Protein AF-A0A533SIR2-F1 (afdb_monomer_lite)

Sequence (140 aa):
MAKAEKIYINGINAATGDYFTKPMTVKQVVRQALRERDRRIPIFLRAVWGAEHLGPEPDWSNPAEAGWAVVFHQQEDEHVKQALQPLIDHRKEHIDSARVKVMDYQEGESKSDWLARFGISGGSRDPLRVPYYLLLVGSP

pLDDT: mean 81.71, std 16.48, range [41.66, 97.88]

Radius of gyration: 22.09 Å; chains: 1; bounding box: 45×36×66 Å

Secondary structure (DSSP, 8-state):
---PPEE----B-TTTSSBSS--EEHHHHHHHHHHHTTS---HHHHHHHTT--SSPPP-TT-HHHH-EEEEEETT--HHHHHHHHHHHHHHHHHS-GGGEEEEEE-TT--HHHHHHHTT--TT---TTTS-SEEEEES--

Structure (mmCIF, N/CA/C/O backbone):
data_AF-A0A533SIR2-F1
#
_entry.id   AF-A0A533SIR2-F1
#
loop_
_atom_site.group_PDB
_atom_site.id
_atom_site.type_symbol
_atom_site.label_atom_id
_atom_site.label_alt_id
_atom_site.label_comp_id
_atom_site.label_asym_id
_atom_site.label_entity_id
_atom_site.label_seq_id
_atom_site.pdbx_PDB_ins_code
_atom_site.Cartn_x
_atom_site.Cartn_y
_atom_site.Cartn_z
_atom_site.occupancy
_atom_site.B_iso_or_equiv
_atom_site.auth_seq_id
_atom_site.auth_comp_id
_atom_site.auth_asym_id
_atom_site.auth_atom_id
_atom_site.pdbx_PDB_model_num
ATOM 1 N N . MET A 1 1 ? 28.548 -18.069 -49.035 1.00 41.66 1 MET A N 1
ATOM 2 C CA . MET A 1 1 ? 27.158 -17.744 -48.642 1.00 41.66 1 MET A CA 1
ATOM 3 C C . MET A 1 1 ? 27.200 -17.147 -47.239 1.00 41.66 1 MET A C 1
ATOM 5 O O . MET A 1 1 ? 27.498 -17.881 -46.305 1.00 41.66 1 MET A O 1
ATOM 9 N N . ALA A 1 2 ? 27.021 -15.832 -47.083 1.00 51.34 2 ALA A N 1
ATOM 10 C CA . ALA A 1 2 ? 27.052 -15.193 -45.764 1.00 51.34 2 ALA A CA 1
ATOM 11 C C . ALA A 1 2 ? 25.856 -15.675 -44.924 1.00 51.34 2 ALA A C 1
ATOM 13 O O . ALA A 1 2 ? 24.712 -15.625 -45.378 1.00 51.34 2 ALA A O 1
ATOM 14 N N . LYS A 1 3 ? 26.124 -16.201 -43.726 1.00 56.66 3 LYS A N 1
ATOM 15 C CA . LYS A 1 3 ? 25.100 -16.680 -42.792 1.00 56.66 3 LYS A CA 1
ATOM 16 C C . LYS A 1 3 ? 24.259 -15.469 -42.382 1.00 56.66 3 LYS A C 1
ATOM 18 O O . LYS A 1 3 ? 24.800 -14.532 -41.809 1.00 56.66 3 LYS A O 1
ATOM 23 N N . ALA A 1 4 ? 22.972 -15.457 -42.728 1.00 63.41 4 ALA A N 1
ATOM 24 C CA . ALA A 1 4 ? 22.092 -14.350 -42.362 1.00 63.41 4 ALA A CA 1
ATOM 25 C C . ALA A 1 4 ? 22.093 -14.190 -40.835 1.00 63.41 4 ALA A C 1
ATOM 27 O O . ALA A 1 4 ? 21.774 -15.142 -40.118 1.00 63.41 4 ALA A O 1
ATOM 28 N N . GLU A 1 5 ? 22.486 -13.010 -40.359 1.00 81.31 5 GLU A N 1
ATOM 29 C CA . GLU A 1 5 ? 22.549 -12.685 -38.939 1.00 81.31 5 GLU A CA 1
ATOM 30 C C . GLU A 1 5 ? 21.144 -12.793 -38.333 1.00 81.31 5 GLU A C 1
ATOM 32 O O . GLU A 1 5 ? 20.181 -12.175 -38.809 1.00 81.31 5 GLU A O 1
ATOM 37 N N . LYS A 1 6 ? 21.010 -13.680 -37.344 1.00 87.19 6 LYS A N 1
ATOM 38 C CA . LYS A 1 6 ? 19.745 -13.949 -36.661 1.00 87.19 6 LYS A CA 1
ATOM 39 C C . LYS A 1 6 ? 19.729 -13.194 -35.341 1.00 87.19 6 LYS A C 1
ATOM 41 O O . LYS A 1 6 ? 20.645 -13.336 -34.539 1.00 87.19 6 LYS A O 1
ATOM 46 N N . ILE A 1 7 ? 18.660 -12.446 -35.125 1.00 85.19 7 ILE A N 1
ATOM 47 C CA . ILE A 1 7 ? 18.303 -11.801 -33.872 1.00 85.19 7 ILE A CA 1
ATOM 48 C C . ILE A 1 7 ? 17.601 -12.831 -32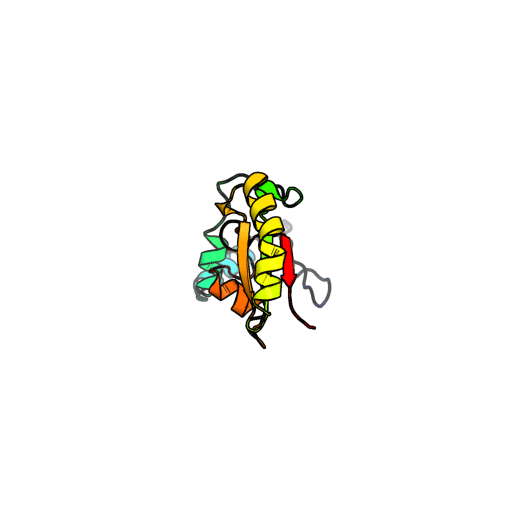.987 1.00 85.19 7 ILE A C 1
ATOM 50 O O . ILE A 1 7 ? 16.663 -13.513 -33.417 1.00 85.19 7 ILE A O 1
ATOM 54 N N . TYR A 1 8 ? 18.056 -12.905 -31.741 1.00 85.25 8 TYR A N 1
ATOM 55 C CA . TYR A 1 8 ? 17.441 -13.674 -30.670 1.00 85.25 8 TYR A CA 1
ATOM 56 C C . TYR A 1 8 ? 16.760 -12.684 -29.731 1.00 85.25 8 TYR A C 1
ATOM 58 O O . TYR A 1 8 ? 17.402 -11.766 -29.228 1.00 85.25 8 TYR A O 1
ATOM 66 N N . ILE A 1 9 ? 15.449 -12.829 -29.554 1.00 82.81 9 ILE A N 1
ATOM 67 C CA . ILE A 1 9 ? 14.664 -11.948 -28.688 1.00 82.81 9 ILE A CA 1
ATOM 68 C C . ILE A 1 9 ? 14.571 -12.605 -27.313 1.00 82.81 9 ILE A C 1
ATOM 70 O O . ILE A 1 9 ? 14.187 -13.770 -27.210 1.00 82.81 9 ILE A O 1
ATOM 74 N N . ASN A 1 10 ? 14.891 -11.847 -26.264 1.00 75.75 10 ASN A N 1
ATOM 75 C CA . ASN A 1 10 ? 14.910 -12.314 -24.875 1.00 75.75 10 ASN A CA 1
ATOM 76 C C . ASN A 1 10 ? 13.496 -12.426 -24.274 1.00 75.75 10 ASN A C 1
ATOM 78 O O . ASN A 1 10 ? 13.174 -11.764 -23.294 1.00 75.75 10 ASN A O 1
ATOM 82 N N . GLY A 1 11 ? 12.642 -13.257 -24.874 1.00 80.00 11 GLY A N 1
ATOM 83 C CA . GLY A 1 11 ? 11.331 -13.616 -24.332 1.00 80.00 11 GLY A CA 1
ATOM 84 C C . GLY A 1 11 ? 11.251 -15.112 -24.053 1.00 80.00 11 GLY A C 1
ATOM 85 O O . GLY A 1 11 ? 11.682 -15.902 -24.891 1.00 80.00 11 GLY A O 1
ATOM 86 N N . ILE A 1 12 ? 10.669 -15.496 -22.915 1.00 80.00 12 ILE A N 1
ATOM 87 C CA . ILE A 1 12 ? 10.424 -16.893 -22.527 1.00 80.00 12 ILE A CA 1
ATOM 88 C C . ILE A 1 12 ? 8.913 -17.140 -22.493 1.00 80.00 12 ILE A C 1
ATOM 90 O O . ILE A 1 12 ? 8.148 -16.325 -21.978 1.00 80.00 12 ILE A O 1
ATOM 94 N N . ASN A 1 13 ? 8.469 -18.260 -23.056 1.00 76.62 13 ASN A N 1
ATOM 95 C CA . ASN A 1 13 ? 7.103 -18.737 -22.921 1.00 76.62 13 ASN A CA 1
ATOM 96 C C . ASN A 1 13 ? 6.903 -19.300 -21.510 1.00 76.62 13 ASN A C 1
ATOM 98 O O . ASN A 1 13 ? 7.438 -20.352 -21.181 1.00 76.62 13 ASN A O 1
ATOM 102 N N . ALA A 1 14 ? 6.104 -18.617 -20.690 1.00 64.75 14 ALA A N 1
ATOM 103 C CA . ALA A 1 14 ? 5.886 -18.999 -19.295 1.00 64.75 14 ALA A CA 1
ATOM 104 C C . ALA A 1 14 ? 5.217 -20.377 -19.111 1.00 64.75 14 ALA A C 1
ATOM 106 O O . ALA A 1 14 ? 5.353 -20.971 -18.048 1.00 64.75 14 ALA A O 1
ATOM 107 N N . ALA A 1 15 ? 4.514 -20.895 -20.125 1.00 74.06 15 ALA A N 1
ATOM 108 C CA . ALA A 1 15 ? 3.869 -22.205 -20.058 1.00 74.06 15 ALA A CA 1
ATOM 109 C C . ALA A 1 15 ? 4.801 -23.359 -20.462 1.00 74.06 15 ALA A C 1
ATOM 111 O O . ALA A 1 15 ? 4.574 -24.489 -20.040 1.00 74.06 15 ALA A O 1
ATOM 112 N N . THR A 1 16 ? 5.822 -23.099 -21.288 1.00 84.31 16 THR A N 1
ATOM 113 C CA . THR A 1 16 ? 6.691 -24.161 -21.835 1.00 84.31 16 THR A CA 1
ATOM 114 C C . THR A 1 16 ? 8.163 -24.030 -21.450 1.00 84.31 16 THR A C 1
ATOM 116 O O . THR A 1 16 ? 8.901 -24.998 -21.573 1.00 84.31 16 THR A O 1
ATOM 119 N N . GLY A 1 17 ? 8.608 -22.861 -20.984 1.00 83.12 17 GLY A N 1
ATOM 120 C CA . GLY A 1 17 ? 10.009 -22.574 -20.657 1.00 83.12 17 GLY A CA 1
ATOM 121 C C . GLY A 1 17 ? 10.907 -22.286 -21.867 1.00 83.12 17 GLY A C 1
ATOM 122 O O . GLY A 1 17 ? 12.061 -21.903 -21.691 1.00 83.12 17 GLY A O 1
ATOM 123 N N . ASP A 1 18 ? 10.390 -22.416 -23.089 1.00 83.81 18 ASP A N 1
ATOM 124 C CA . ASP A 1 18 ? 11.144 -22.160 -24.319 1.00 83.81 18 ASP A CA 1
ATOM 125 C C . ASP A 1 18 ? 11.216 -20.670 -24.666 1.00 83.81 18 ASP A C 1
ATOM 127 O O . ASP A 1 18 ? 10.449 -19.849 -24.161 1.00 83.81 18 ASP A O 1
ATOM 131 N N . TYR A 1 19 ? 12.076 -20.315 -25.625 1.00 82.56 19 TYR A N 1
ATOM 132 C CA . TYR A 1 19 ? 12.030 -18.989 -26.235 1.00 82.56 19 TYR A CA 1
ATOM 133 C C . TYR A 1 19 ? 10.654 -18.708 -26.848 1.00 82.56 19 TYR A C 1
ATOM 135 O O . TYR A 1 19 ? 10.141 -19.460 -27.679 1.00 82.56 19 TYR A O 1
ATOM 143 N N . PHE A 1 20 ? 10.092 -17.561 -26.477 1.00 80.38 20 PHE A N 1
ATOM 144 C CA . PHE A 1 20 ? 8.777 -17.101 -26.909 1.00 80.38 20 PHE A CA 1
ATOM 145 C C . PHE A 1 20 ? 8.692 -16.903 -28.428 1.00 80.38 20 PHE A C 1
ATOM 147 O O . PHE A 1 20 ? 7.632 -17.059 -29.030 1.00 80.38 20 PHE A O 1
ATOM 154 N N . THR A 1 21 ? 9.820 -16.585 -29.068 1.00 83.00 21 THR A N 1
ATOM 155 C CA . THR A 1 21 ? 9.922 -16.487 -30.526 1.00 83.00 21 THR A CA 1
ATOM 156 C C . THR A 1 21 ? 11.118 -17.272 -31.036 1.00 83.00 21 THR A C 1
ATOM 158 O O . THR A 1 21 ? 12.157 -17.374 -30.385 1.00 83.00 21 THR A O 1
ATOM 161 N N . LYS A 1 22 ? 10.984 -17.823 -32.244 1.00 86.31 22 LYS A N 1
ATOM 162 C CA . LYS A 1 22 ? 12.116 -18.438 -32.940 1.00 86.31 22 LYS A CA 1
ATOM 163 C C . LYS A 1 22 ? 13.090 -17.344 -33.403 1.00 86.31 22 LYS A C 1
ATOM 165 O O . LYS A 1 22 ? 12.635 -16.249 -33.724 1.00 86.31 22 LYS A O 1
ATOM 170 N N . PRO A 1 23 ? 14.396 -17.633 -33.527 1.00 88.69 23 PRO A N 1
ATOM 171 C CA . PRO A 1 23 ? 15.373 -16.664 -34.019 1.00 88.69 23 PRO A CA 1
ATOM 172 C C . PRO A 1 23 ? 15.006 -16.148 -35.415 1.00 88.69 23 PRO A C 1
ATOM 174 O O . PRO A 1 23 ? 14.761 -16.937 -36.335 1.00 88.69 23 PRO A O 1
ATOM 177 N N . MET A 1 24 ? 14.997 -14.828 -35.579 1.00 88.88 24 MET A N 1
ATOM 178 C CA . MET A 1 24 ? 14.529 -14.144 -36.787 1.00 88.88 24 MET A CA 1
ATOM 179 C C . MET A 1 24 ? 15.654 -13.360 -37.448 1.00 88.88 24 MET A C 1
ATOM 181 O O . MET A 1 24 ? 16.552 -12.860 -36.791 1.00 88.88 24 MET A O 1
ATOM 185 N N . THR A 1 25 ? 15.602 -13.195 -38.762 1.00 90.50 25 THR A N 1
ATOM 186 C CA . THR A 1 25 ? 16.465 -12.225 -39.451 1.00 90.50 25 THR A CA 1
ATOM 187 C C . THR A 1 25 ? 15.982 -10.799 -39.187 1.00 90.50 25 THR A C 1
ATOM 189 O O . THR A 1 25 ? 14.793 -10.575 -38.948 1.00 90.50 25 THR A O 1
ATOM 192 N N . VAL A 1 26 ? 16.871 -9.815 -39.340 1.00 86.88 26 VAL A N 1
ATOM 193 C CA . VAL A 1 26 ? 16.529 -8.379 -39.254 1.00 86.88 26 VAL A CA 1
ATOM 194 C C . VAL A 1 26 ? 15.289 -8.033 -40.094 1.00 86.88 26 VAL A C 1
ATOM 196 O O . VAL A 1 26 ? 14.370 -7.370 -39.620 1.00 86.88 26 VAL A O 1
ATOM 199 N N . LYS A 1 27 ? 15.198 -8.555 -41.327 1.00 86.75 27 LYS A N 1
ATOM 200 C CA . LYS A 1 27 ? 14.048 -8.320 -42.220 1.00 86.75 27 LYS A CA 1
ATOM 201 C C . LYS A 1 27 ? 12.732 -8.873 -41.663 1.00 86.75 27 LYS A C 1
ATOM 203 O O . LYS A 1 27 ? 11.680 -8.280 -41.893 1.00 86.75 27 LYS A O 1
ATOM 208 N N . GLN A 1 28 ? 12.773 -10.011 -40.970 1.00 85.25 28 GLN A N 1
ATOM 209 C CA . GLN A 1 28 ? 11.589 -10.609 -40.346 1.00 85.25 28 GLN A CA 1
ATOM 210 C C . GLN A 1 28 ? 11.136 -9.795 -39.132 1.00 85.25 28 GLN A C 1
ATOM 212 O O . GLN A 1 28 ? 9.944 -9.523 -39.024 1.00 85.25 28 GLN A O 1
ATOM 217 N N . VAL A 1 29 ? 12.079 -9.328 -38.305 1.00 85.06 29 VAL A N 1
ATOM 218 C CA . VAL A 1 29 ? 11.788 -8.446 -37.163 1.00 85.06 29 VAL A CA 1
ATOM 219 C C . VAL A 1 29 ? 11.117 -7.154 -37.632 1.00 85.06 29 VAL A C 1
ATOM 221 O O . VAL A 1 29 ? 10.034 -6.820 -37.159 1.00 85.06 29 VAL A O 1
ATOM 224 N N . VAL A 1 30 ? 11.689 -6.474 -38.632 1.00 85.00 30 VAL A N 1
ATOM 225 C CA . VAL A 1 30 ? 11.112 -5.235 -39.188 1.00 85.00 30 VAL A CA 1
ATOM 226 C C . VAL A 1 30 ? 9.707 -5.477 -39.746 1.00 85.00 30 VAL A C 1
ATOM 228 O O . VAL A 1 30 ? 8.788 -4.708 -39.476 1.00 85.00 30 VAL A O 1
ATOM 231 N N . ARG A 1 31 ? 9.500 -6.571 -40.489 1.00 83.25 31 ARG A N 1
ATOM 232 C CA . ARG A 1 31 ? 8.178 -6.921 -41.032 1.00 83.25 31 ARG A CA 1
ATOM 233 C C . ARG A 1 31 ? 7.145 -7.172 -39.932 1.00 83.25 31 ARG A C 1
ATOM 235 O O . ARG A 1 31 ? 5.988 -6.797 -40.103 1.00 83.25 31 ARG A O 1
ATOM 242 N N . GLN A 1 32 ? 7.539 -7.822 -38.840 1.00 77.50 32 GLN A N 1
ATOM 243 C CA . GLN A 1 32 ? 6.648 -8.091 -37.716 1.00 77.50 32 GLN A CA 1
ATOM 244 C C . GLN A 1 32 ? 6.298 -6.805 -36.956 1.00 77.50 32 GLN A C 1
ATOM 246 O O . GLN A 1 32 ? 5.117 -6.537 -36.756 1.00 77.50 32 GLN A O 1
ATOM 251 N N . ALA A 1 33 ? 7.287 -5.962 -36.648 1.00 76.12 33 ALA A N 1
ATOM 252 C CA . ALA A 1 33 ? 7.072 -4.677 -35.980 1.00 76.12 33 ALA A CA 1
ATOM 253 C C . ALA A 1 33 ? 6.145 -3.744 -36.784 1.00 76.12 33 ALA A C 1
ATOM 255 O O . ALA A 1 33 ? 5.276 -3.072 -36.229 1.00 76.12 33 ALA A O 1
ATOM 256 N N . LEU A 1 34 ? 6.276 -3.741 -38.115 1.00 75.62 34 LEU A N 1
ATOM 257 C CA . LEU A 1 34 ? 5.394 -2.971 -38.997 1.00 75.62 34 LEU A CA 1
ATOM 258 C C . LEU A 1 34 ? 3.958 -3.520 -39.039 1.00 75.62 34 LEU A C 1
ATOM 260 O O . LEU A 1 34 ? 3.030 -2.736 -39.207 1.00 75.62 34 LEU A O 1
ATOM 264 N N . ARG A 1 35 ? 3.757 -4.835 -38.859 1.00 64.94 35 ARG A N 1
ATOM 265 C CA . ARG A 1 35 ? 2.419 -5.449 -38.741 1.00 64.94 35 ARG A CA 1
ATOM 266 C C . ARG A 1 35 ? 1.761 -5.174 -37.390 1.00 64.94 35 ARG A C 1
ATOM 268 O O . ARG A 1 35 ? 0.543 -5.049 -37.323 1.00 64.94 35 ARG A O 1
ATOM 275 N N . GLU A 1 36 ? 2.546 -5.084 -36.319 1.00 56.22 36 GLU A N 1
ATOM 276 C CA . GLU A 1 36 ? 2.036 -4.809 -34.970 1.00 56.22 36 GLU A CA 1
ATOM 277 C C . GLU A 1 36 ? 1.518 -3.376 -34.808 1.00 56.22 36 GLU A C 1
ATOM 279 O O . GLU A 1 36 ? 0.594 -3.164 -34.029 1.00 56.22 36 GLU A O 1
ATOM 284 N N . ARG A 1 37 ? 2.002 -2.413 -35.610 1.00 51.81 37 ARG A N 1
ATOM 285 C CA . ARG A 1 37 ? 1.448 -1.043 -35.651 1.00 51.81 37 ARG A CA 1
ATOM 286 C C . ARG A 1 37 ? -0.050 -0.985 -35.983 1.00 51.81 37 ARG A C 1
ATOM 288 O O . ARG A 1 37 ? -0.700 -0.021 -35.590 1.00 51.81 37 ARG A O 1
ATOM 295 N N . ASP A 1 38 ? -0.579 -1.993 -36.678 1.00 48.34 38 ASP A N 1
ATOM 296 C CA . ASP A 1 38 ? -1.975 -2.048 -37.135 1.00 48.34 38 ASP A CA 1
ATOM 297 C C . ASP A 1 38 ? -2.919 -2.711 -36.115 1.00 48.34 38 ASP A C 1
ATOM 299 O O . ASP A 1 38 ? -4.135 -2.504 -36.118 1.00 48.34 38 ASP A O 1
ATOM 303 N N . ARG A 1 39 ? -2.368 -3.487 -35.174 1.00 50.47 39 ARG A N 1
ATOM 304 C CA . ARG A 1 39 ? -3.131 -3.980 -34.029 1.00 50.47 39 ARG A CA 1
ATOM 305 C C . ARG A 1 39 ? -3.129 -2.883 -32.985 1.00 50.47 39 ARG A C 1
ATOM 307 O O . ARG A 1 39 ? -2.111 -2.633 -32.353 1.00 50.47 39 ARG A O 1
ATOM 314 N N . ARG A 1 40 ? -4.281 -2.229 -32.814 1.00 48.59 40 ARG A N 1
ATOM 315 C CA . ARG A 1 40 ? -4.550 -1.297 -31.712 1.00 48.59 40 ARG A CA 1
ATOM 316 C C . ARG A 1 40 ? -4.027 -1.909 -30.414 1.00 48.59 40 ARG A C 1
ATOM 318 O O . ARG A 1 40 ? -4.671 -2.786 -29.843 1.00 48.59 40 ARG A O 1
ATOM 325 N N . ILE A 1 41 ? -2.851 -1.463 -29.979 1.00 49.00 41 ILE A N 1
ATOM 326 C CA . ILE A 1 41 ? -2.342 -1.727 -28.640 1.00 49.00 41 ILE A CA 1
ATOM 327 C C . ILE A 1 41 ? -3.469 -1.267 -27.713 1.00 49.00 41 ILE A C 1
ATOM 329 O O . ILE A 1 41 ? -3.887 -0.108 -27.837 1.00 49.00 41 ILE A O 1
ATOM 333 N N . PRO A 1 42 ? -4.034 -2.151 -26.870 1.00 51.94 42 PRO A N 1
ATOM 334 C CA . PRO A 1 42 ? -5.073 -1.751 -25.940 1.00 51.94 42 PRO A CA 1
ATOM 335 C C . PRO A 1 42 ? -4.627 -0.483 -25.217 1.00 51.94 42 PRO A C 1
ATOM 337 O O . PRO A 1 42 ? -3.477 -0.394 -24.793 1.00 51.94 42 PRO A O 1
ATOM 340 N N . ILE A 1 43 ? -5.506 0.512 -25.107 1.00 51.34 43 ILE A N 1
ATOM 341 C CA . ILE A 1 43 ? -5.180 1.836 -24.546 1.00 51.34 43 ILE A CA 1
ATOM 342 C C . ILE A 1 43 ? -4.452 1.727 -23.192 1.00 51.34 43 ILE A C 1
ATOM 344 O O . ILE A 1 43 ? -3.560 2.527 -22.914 1.00 51.34 43 ILE A O 1
ATOM 348 N N . PHE A 1 44 ? -4.741 0.682 -22.406 1.00 46.75 44 PHE A N 1
ATOM 349 C CA . PHE A 1 44 ? -4.048 0.401 -21.148 1.00 46.75 44 PHE A CA 1
ATOM 350 C C . PHE A 1 44 ? -2.541 0.121 -21.317 1.00 46.75 44 PHE A C 1
ATOM 352 O O . PHE A 1 44 ? -1.749 0.600 -20.516 1.00 46.75 44 PHE A O 1
ATOM 359 N N . LEU A 1 45 ? -2.109 -0.577 -22.375 1.00 46.50 45 LEU A N 1
ATOM 360 C CA . LEU A 1 45 ? -0.689 -0.845 -22.647 1.00 46.50 45 LEU A CA 1
ATOM 361 C C . LEU A 1 45 ? 0.071 0.427 -23.048 1.00 46.50 45 LEU A C 1
ATOM 363 O O . LEU A 1 45 ? 1.247 0.552 -22.731 1.00 46.50 45 LEU A O 1
ATOM 367 N N . ARG A 1 46 ? -0.591 1.404 -23.688 1.00 46.31 46 ARG A N 1
ATOM 368 C CA . ARG A 1 46 ? 0.011 2.723 -23.965 1.00 46.31 46 ARG A CA 1
ATOM 369 C C . ARG A 1 46 ? 0.247 3.531 -22.691 1.00 46.31 46 ARG A C 1
ATOM 371 O O . ARG A 1 46 ? 1.263 4.209 -22.603 1.00 46.31 46 ARG A O 1
ATOM 378 N N . ALA A 1 47 ? -0.661 3.447 -21.720 1.00 49.91 47 ALA A N 1
ATOM 379 C CA . ALA A 1 47 ? -0.478 4.084 -20.417 1.00 49.91 47 ALA A CA 1
ATOM 380 C C . ALA A 1 47 ? 0.679 3.447 -19.626 1.00 49.91 47 ALA A C 1
ATOM 382 O O . ALA A 1 47 ? 1.398 4.152 -18.928 1.00 49.91 47 ALA A O 1
ATOM 383 N N . VAL A 1 48 ? 0.892 2.135 -19.784 1.00 47.97 48 VAL A N 1
ATOM 384 C CA . VAL A 1 48 ? 2.001 1.400 -19.154 1.00 47.97 48 VAL A CA 1
ATOM 385 C C . VAL A 1 48 ? 3.343 1.682 -19.845 1.00 47.97 48 VAL A C 1
ATOM 387 O O . VAL A 1 48 ? 4.330 1.918 -19.161 1.00 47.97 48 VAL A O 1
ATOM 390 N N . TRP A 1 49 ? 3.396 1.720 -21.181 1.00 45.06 49 TRP A N 1
ATOM 391 C CA . TRP A 1 49 ? 4.630 2.010 -21.934 1.00 45.06 49 TRP A CA 1
ATOM 392 C C . TRP A 1 49 ? 5.014 3.496 -21.978 1.00 45.06 49 TRP A C 1
ATOM 394 O O . TRP A 1 49 ? 6.179 3.814 -22.172 1.00 45.06 49 TRP A O 1
ATOM 404 N N . GLY A 1 50 ? 4.064 4.419 -21.805 1.00 45.72 50 GLY A N 1
ATOM 405 C CA . GLY A 1 50 ? 4.347 5.859 -21.723 1.00 45.72 50 GLY A CA 1
ATOM 406 C C . GLY A 1 50 ? 4.806 6.332 -20.340 1.00 45.72 50 GLY A C 1
ATOM 407 O O . GLY A 1 50 ? 5.195 7.487 -20.200 1.00 45.72 50 GLY A O 1
ATOM 408 N N . ALA A 1 51 ? 4.751 5.461 -19.329 1.00 46.12 51 ALA A N 1
ATOM 409 C CA . ALA A 1 51 ? 5.134 5.751 -17.948 1.00 46.12 51 ALA A CA 1
ATOM 410 C C . ALA A 1 51 ? 6.538 5.210 -17.600 1.00 46.12 51 ALA A C 1
ATOM 412 O O . ALA A 1 51 ? 6.819 4.858 -16.451 1.00 46.12 51 ALA A O 1
ATOM 413 N N . GLU A 1 52 ? 7.438 5.132 -18.586 1.00 46.84 52 GLU A N 1
ATOM 414 C CA . GLU A 1 52 ? 8.862 4.894 -18.340 1.00 46.84 52 GLU A CA 1
ATOM 415 C C . GLU A 1 52 ? 9.482 6.111 -17.628 1.00 46.84 52 GLU A C 1
ATOM 417 O O . GLU A 1 52 ? 9.902 7.088 -18.237 1.00 46.84 52 GLU A O 1
ATOM 422 N N . HIS A 1 53 ? 9.430 6.074 -16.295 1.00 48.62 53 HIS A N 1
ATOM 423 C CA . HIS A 1 53 ? 10.564 6.267 -15.390 1.00 48.62 53 HIS A CA 1
ATOM 424 C C . HIS A 1 53 ? 11.571 7.344 -15.835 1.00 48.62 53 HIS A C 1
ATOM 426 O O . HIS A 1 53 ? 12.609 7.043 -16.417 1.00 48.62 53 HIS A O 1
ATOM 432 N N . LEU A 1 54 ? 11.297 8.605 -15.488 1.00 48.00 54 LEU A N 1
ATOM 433 C CA . LEU A 1 54 ? 12.306 9.677 -15.511 1.00 48.00 54 LEU A CA 1
ATOM 434 C C . LEU A 1 54 ? 12.767 10.095 -14.102 1.00 48.00 54 LEU A C 1
ATOM 436 O O . LEU A 1 54 ? 13.522 11.054 -13.963 1.00 48.00 54 LEU A O 1
ATOM 440 N N . GLY A 1 55 ? 12.316 9.394 -13.057 1.00 55.53 55 GLY A N 1
ATOM 441 C CA . GLY A 1 55 ? 12.768 9.576 -11.676 1.00 55.53 55 GLY A CA 1
ATOM 442 C C . GLY A 1 55 ? 13.548 8.353 -11.182 1.00 55.53 55 GLY A C 1
ATOM 443 O O . GLY A 1 55 ? 13.372 7.272 -11.747 1.00 55.53 55 GLY A O 1
ATOM 444 N N . PRO A 1 56 ? 14.402 8.500 -10.154 1.00 64.25 56 PRO A N 1
ATOM 445 C CA . PRO A 1 56 ? 15.036 7.354 -9.511 1.00 64.25 56 PRO A CA 1
ATOM 446 C C . PRO A 1 56 ? 13.962 6.375 -9.024 1.00 64.25 56 PRO A C 1
ATOM 448 O O . PRO A 1 56 ? 12.937 6.788 -8.475 1.00 64.25 56 PRO A O 1
ATOM 451 N N . GLU A 1 57 ? 14.182 5.085 -9.272 1.00 73.62 57 GLU A N 1
ATOM 452 C CA . GLU A 1 57 ? 13.301 4.037 -8.769 1.00 73.62 57 GLU A CA 1
ATOM 453 C C . GLU A 1 57 ? 13.361 4.041 -7.229 1.00 73.62 57 GLU A C 1
ATOM 455 O O . GLU A 1 57 ? 14.467 4.108 -6.686 1.00 73.62 57 GLU A O 1
ATOM 460 N N . PRO A 1 58 ? 12.214 4.013 -6.523 1.00 81.81 58 PRO A N 1
ATOM 461 C CA . PRO A 1 58 ? 12.200 3.926 -5.067 1.00 81.81 58 PRO A CA 1
ATOM 462 C C . PRO A 1 58 ? 12.975 2.702 -4.577 1.00 81.81 58 PRO A C 1
ATOM 464 O O . PRO A 1 58 ? 12.852 1.622 -5.161 1.00 81.81 58 PRO A O 1
ATOM 467 N N . ASP A 1 59 ? 13.691 2.825 -3.460 1.00 88.50 59 ASP A N 1
ATOM 468 C CA . ASP A 1 59 ? 14.139 1.636 -2.740 1.00 88.50 59 ASP A CA 1
ATOM 469 C C . ASP A 1 59 ? 12.917 0.912 -2.154 1.00 88.50 59 ASP A C 1
ATOM 471 O O . ASP A 1 59 ? 12.365 1.284 -1.117 1.00 88.50 59 ASP A O 1
ATOM 475 N N . TRP A 1 60 ? 12.485 -0.152 -2.832 1.00 88.38 60 TRP A N 1
ATOM 476 C CA . TRP A 1 60 ? 11.339 -0.967 -2.429 1.00 88.38 60 TRP A CA 1
ATOM 477 C C . TRP A 1 60 ? 11.528 -1.680 -1.087 1.00 88.38 60 TRP A C 1
ATOM 479 O O . TRP A 1 60 ? 10.548 -2.174 -0.535 1.00 88.38 60 TRP A O 1
ATOM 489 N N . SER A 1 61 ? 12.759 -1.753 -0.569 1.00 89.38 61 SER A N 1
ATOM 490 C CA . SER A 1 61 ? 13.050 -2.285 0.764 1.00 89.38 61 SER A CA 1
ATOM 491 C C . SER A 1 61 ? 12.936 -1.232 1.874 1.00 89.38 61 SER A C 1
ATOM 493 O O . SER A 1 61 ? 12.861 -1.593 3.050 1.00 89.38 61 SER A O 1
ATOM 495 N N . ASN A 1 62 ? 12.870 0.054 1.509 1.00 90.12 62 ASN A N 1
ATOM 496 C CA . ASN A 1 62 ? 12.723 1.186 2.414 1.00 90.12 62 ASN A CA 1
ATOM 497 C C . ASN A 1 62 ? 11.252 1.654 2.472 1.00 90.12 62 ASN A C 1
ATOM 499 O O . ASN A 1 62 ? 10.760 2.281 1.529 1.00 90.12 62 ASN A O 1
ATOM 503 N N . PRO A 1 63 ? 10.527 1.448 3.590 1.00 87.38 63 PRO A N 1
ATOM 504 C CA . PRO A 1 63 ? 9.131 1.873 3.718 1.00 87.38 63 PRO A CA 1
ATOM 505 C C . PRO A 1 63 ? 8.905 3.383 3.562 1.00 87.38 63 PRO A C 1
ATOM 507 O O . PRO A 1 63 ? 7.799 3.791 3.212 1.00 87.38 63 PRO A O 1
ATOM 510 N N . ALA A 1 64 ? 9.923 4.217 3.806 1.00 90.00 64 ALA A N 1
ATOM 511 C CA . ALA A 1 64 ? 9.813 5.663 3.614 1.00 90.00 64 ALA A CA 1
ATOM 512 C C . ALA A 1 64 ? 9.661 6.048 2.134 1.00 90.00 64 ALA A C 1
ATOM 514 O O . ALA A 1 64 ? 8.988 7.027 1.814 1.00 90.00 64 ALA A O 1
ATOM 515 N N . GLU A 1 65 ? 10.237 5.255 1.229 1.00 90.69 65 GLU A N 1
ATOM 516 C CA . GLU A 1 65 ? 10.165 5.463 -0.218 1.00 90.69 65 GLU A CA 1
ATOM 517 C C . GLU A 1 65 ? 9.047 4.629 -0.848 1.00 90.69 65 GLU A C 1
ATOM 519 O O . GLU A 1 65 ? 8.241 5.144 -1.628 1.00 90.69 65 GLU A O 1
ATOM 524 N N . ALA A 1 66 ? 8.941 3.360 -0.458 1.00 91.75 66 ALA A N 1
ATOM 525 C CA . ALA A 1 66 ? 7.948 2.418 -0.966 1.00 91.75 66 ALA A CA 1
ATOM 526 C C . ALA A 1 66 ? 6.520 2.694 -0.446 1.00 91.75 66 ALA A C 1
ATOM 528 O O . ALA A 1 66 ? 5.541 2.221 -1.028 1.00 91.75 66 ALA A O 1
ATOM 529 N N . GLY A 1 67 ? 6.401 3.482 0.628 1.00 94.38 67 GLY A N 1
ATOM 530 C CA . GLY A 1 67 ? 5.151 3.850 1.282 1.00 94.38 67 GLY A CA 1
ATOM 531 C C . GLY A 1 67 ? 4.524 2.719 2.096 1.00 94.38 67 GLY A C 1
ATOM 532 O O . GLY A 1 67 ? 4.881 1.548 1.973 1.00 94.38 67 GLY A O 1
ATOM 533 N N . TRP A 1 68 ? 3.523 3.071 2.901 1.00 96.56 68 TRP A N 1
ATOM 534 C CA . TRP A 1 68 ? 2.773 2.121 3.715 1.00 96.56 68 TRP A CA 1
ATOM 535 C C . TRP A 1 68 ? 1.275 2.440 3.716 1.00 96.56 68 TRP A C 1
ATOM 537 O O . TRP A 1 68 ? 0.877 3.603 3.771 1.00 96.56 68 TRP A O 1
ATOM 547 N N . ALA A 1 69 ? 0.429 1.416 3.688 1.00 96.81 69 ALA A N 1
ATOM 548 C CA . ALA A 1 69 ? -1.008 1.580 3.845 1.00 96.81 69 ALA A CA 1
ATOM 549 C C . ALA A 1 69 ? -1.600 0.567 4.814 1.00 96.81 69 ALA A C 1
ATOM 551 O O . ALA A 1 69 ? -1.145 -0.573 4.904 1.00 96.81 69 ALA A O 1
ATOM 552 N N . VAL A 1 70 ? -2.682 0.979 5.465 1.00 97.56 70 VAL A N 1
ATOM 553 C CA . VAL A 1 70 ? -3.645 0.064 6.073 1.00 97.56 70 VAL A CA 1
ATOM 554 C C . VAL A 1 70 ? -4.836 -0.089 5.133 1.00 97.56 70 VAL A C 1
ATOM 556 O O . VAL A 1 70 ? -5.341 0.904 4.605 1.00 97.56 70 VAL A O 1
ATOM 559 N N . VAL A 1 71 ? -5.258 -1.329 4.900 1.00 97.31 71 VAL A N 1
ATOM 560 C CA . VAL A 1 71 ? -6.413 -1.678 4.072 1.00 97.31 71 VAL A CA 1
ATOM 561 C C . VAL A 1 71 ? -7.446 -2.341 4.970 1.00 97.31 71 VAL A C 1
ATOM 563 O O . VAL A 1 71 ? -7.223 -3.446 5.461 1.00 97.31 71 VAL A O 1
ATOM 566 N N . PHE A 1 72 ? -8.558 -1.653 5.193 1.00 97.56 72 PHE A N 1
ATOM 567 C CA . PHE A 1 72 ? -9.665 -2.146 6.001 1.00 97.56 72 PHE A CA 1
ATOM 568 C C . PHE A 1 72 ? -10.678 -2.893 5.141 1.00 97.56 72 PHE A C 1
ATOM 570 O O . PHE A 1 72 ? -11.006 -2.454 4.040 1.00 97.56 72 PHE A O 1
ATOM 577 N N . HIS A 1 73 ? -11.237 -3.982 5.656 1.00 96.19 73 HIS A N 1
ATOM 578 C CA . HIS A 1 73 ? -12.443 -4.549 5.073 1.00 96.19 73 HIS A CA 1
ATOM 579 C C . HIS A 1 73 ? -13.584 -3.511 5.098 1.00 96.19 73 HIS A C 1
ATOM 581 O O . HIS A 1 73 ? -13.706 -2.728 6.043 1.00 96.19 73 HIS A O 1
ATOM 587 N N . GLN A 1 74 ? -14.444 -3.504 4.075 1.00 93.56 74 GLN A N 1
ATOM 588 C CA . GLN A 1 74 ? -15.566 -2.559 3.946 1.00 93.56 74 GLN A CA 1
ATOM 589 C C . GLN A 1 74 ? -16.488 -2.511 5.176 1.00 93.56 74 GLN A C 1
ATOM 591 O O . GLN A 1 74 ? -17.081 -1.476 5.471 1.00 93.56 74 GLN A O 1
ATOM 596 N N . GLN A 1 75 ? -16.602 -3.631 5.890 1.00 92.75 75 GLN A N 1
ATOM 597 C CA . GLN A 1 75 ? -17.441 -3.804 7.078 1.00 92.75 75 GLN A CA 1
ATOM 598 C C . GLN A 1 75 ? -16.625 -3.890 8.374 1.00 92.75 75 GLN A C 1
ATOM 600 O O . GLN A 1 75 ? -17.148 -4.347 9.385 1.00 92.75 75 GLN A O 1
ATOM 605 N N . GLU A 1 76 ? -15.350 -3.492 8.352 1.00 95.12 76 GLU A N 1
ATOM 606 C CA . GLU A 1 76 ? -14.517 -3.502 9.554 1.00 95.12 76 GLU A CA 1
ATOM 607 C C . GLU A 1 76 ? -15.082 -2.573 10.637 1.00 95.12 76 GLU A C 1
ATOM 609 O O . GLU A 1 76 ? -15.567 -1.477 10.332 1.00 95.12 76 GLU A O 1
ATOM 614 N N . ASP A 1 77 ? -14.981 -3.007 11.895 1.00 94.81 77 ASP A N 1
ATOM 615 C CA . ASP A 1 77 ? -15.510 -2.286 13.051 1.00 94.81 77 ASP A CA 1
ATOM 616 C C . ASP A 1 77 ? -14.800 -0.929 13.227 1.00 94.81 77 ASP A C 1
ATOM 618 O O . ASP A 1 77 ? -13.570 -0.814 13.175 1.00 94.81 77 ASP A O 1
ATOM 622 N N . GLU A 1 78 ? -15.576 0.124 13.480 1.00 94.44 78 GLU A N 1
ATOM 623 C CA . GLU A 1 78 ? -15.051 1.459 13.769 1.00 94.44 78 GLU A CA 1
ATOM 624 C C . GLU A 1 78 ? -14.148 1.471 15.010 1.00 94.44 78 GLU A C 1
ATOM 626 O O . GLU A 1 78 ? -13.169 2.218 15.049 1.00 94.44 78 GLU A O 1
ATOM 631 N N . HIS A 1 79 ? -14.403 0.609 15.997 1.00 95.50 79 HIS A N 1
ATOM 632 C CA . HIS A 1 79 ? -13.523 0.446 17.153 1.00 95.50 79 HIS A CA 1
ATOM 633 C C . HIS A 1 79 ? -12.135 -0.064 16.756 1.00 95.50 79 HIS A C 1
ATOM 635 O O . HIS A 1 79 ? -11.136 0.386 17.320 1.00 95.50 79 HIS A O 1
ATOM 641 N N . VAL A 1 80 ? -12.046 -0.950 15.760 1.00 95.31 80 VAL A N 1
ATOM 642 C CA . VAL A 1 80 ? -10.765 -1.450 15.239 1.00 95.31 80 VAL A CA 1
ATOM 643 C C . VAL A 1 80 ? -10.033 -0.346 14.479 1.00 95.31 80 VAL A C 1
ATOM 645 O O . VAL A 1 80 ? -8.835 -0.144 14.688 1.00 95.31 80 VAL A O 1
ATOM 648 N N . LYS A 1 81 ? -10.750 0.435 13.661 1.00 95.31 81 LYS A N 1
ATOM 649 C CA . LYS A 1 81 ? -10.174 1.596 12.959 1.00 95.31 81 LYS A CA 1
ATOM 650 C C . LYS A 1 81 ? -9.612 2.624 13.944 1.00 95.31 81 LYS A C 1
ATOM 652 O O . LYS A 1 81 ? -8.479 3.072 13.782 1.00 95.31 81 LYS A O 1
ATOM 657 N N . GLN A 1 82 ? -10.360 2.939 15.003 1.00 96.75 82 GLN A N 1
ATOM 658 C CA . GLN A 1 82 ? -9.923 3.848 16.068 1.00 96.75 82 GLN A CA 1
ATOM 659 C C . GLN A 1 82 ? -8.724 3.296 16.848 1.00 96.75 82 GLN A C 1
ATOM 661 O O . GLN A 1 82 ? -7.778 4.034 17.116 1.00 96.75 82 GLN A O 1
ATOM 666 N N . ALA A 1 83 ? -8.723 2.001 17.17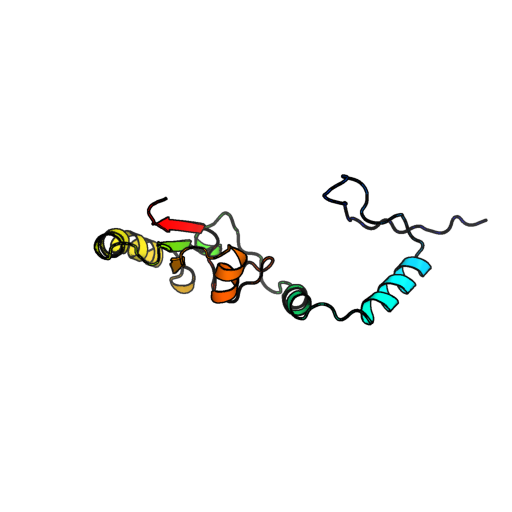3 1.00 97.19 83 ALA A N 1
ATOM 667 C CA . ALA A 1 83 ? -7.611 1.357 17.872 1.00 97.19 83 ALA A CA 1
ATOM 668 C C . ALA A 1 83 ? -6.306 1.372 17.056 1.00 97.19 83 ALA A C 1
ATOM 670 O O . ALA A 1 83 ? -5.219 1.386 17.634 1.00 97.19 83 ALA A O 1
ATOM 671 N N . LEU A 1 84 ? -6.400 1.404 15.724 1.00 97.31 84 LEU A N 1
ATOM 672 C CA . LEU A 1 84 ? -5.252 1.498 14.821 1.00 97.31 84 LEU A CA 1
ATOM 673 C C . LEU A 1 84 ? -4.820 2.935 14.511 1.00 97.31 84 LEU A C 1
ATOM 675 O O . LEU A 1 84 ? -3.734 3.129 13.957 1.00 97.31 84 LEU A O 1
ATOM 679 N N . GLN A 1 85 ? -5.598 3.944 14.906 1.00 97.31 85 GLN A N 1
ATOM 680 C CA . GLN A 1 85 ? -5.258 5.349 14.682 1.00 97.31 85 GLN A CA 1
ATOM 681 C C . GLN A 1 85 ? -3.869 5.733 15.233 1.00 97.31 85 GLN A C 1
ATOM 683 O O . GLN A 1 85 ? -3.094 6.314 14.471 1.00 97.31 85 GLN A O 1
ATOM 688 N N . PRO A 1 86 ? -3.460 5.323 16.457 1.00 97.88 86 PRO A N 1
ATOM 689 C CA . PRO A 1 86 ? -2.119 5.622 16.966 1.00 97.88 86 PRO A CA 1
ATOM 690 C C . PRO A 1 86 ? -0.987 5.054 16.097 1.00 97.88 86 PRO A C 1
ATOM 692 O O . PRO A 1 86 ? 0.061 5.679 15.960 1.00 97.88 86 PRO A O 1
ATOM 695 N N . LEU A 1 87 ? -1.187 3.884 15.474 1.00 96.56 87 LEU A N 1
ATOM 696 C CA . LEU A 1 87 ? -0.204 3.299 14.557 1.00 96.56 87 LEU A CA 1
ATOM 697 C C . LEU A 1 87 ? -0.106 4.109 13.260 1.00 96.56 87 LEU A C 1
ATOM 699 O O . LEU A 1 87 ? 0.996 4.339 12.759 1.00 96.56 87 LEU A O 1
ATOM 703 N N . ILE A 1 88 ? -1.247 4.532 12.713 1.00 96.56 88 ILE A N 1
ATOM 704 C CA . ILE A 1 88 ? -1.301 5.358 11.501 1.00 96.56 88 ILE A CA 1
ATOM 705 C C . ILE A 1 88 ? -0.603 6.698 11.753 1.00 96.56 88 ILE A C 1
ATOM 707 O O . ILE A 1 88 ? 0.198 7.134 10.926 1.00 96.56 88 ILE A O 1
ATOM 711 N N . ASP A 1 89 ? -0.865 7.321 12.900 1.00 96.75 89 ASP A N 1
ATOM 712 C CA . ASP A 1 89 ? -0.268 8.602 13.278 1.00 96.75 89 ASP A CA 1
ATOM 713 C C . ASP A 1 89 ? 1.241 8.469 13.488 1.00 96.75 89 ASP A C 1
ATOM 715 O O . ASP A 1 89 ? 2.008 9.196 12.857 1.00 96.75 89 ASP A O 1
ATOM 719 N N . HIS A 1 90 ? 1.684 7.445 14.224 1.00 95.31 90 HIS A N 1
ATOM 720 C CA . HIS A 1 90 ? 3.107 7.132 14.366 1.00 95.31 90 HIS A CA 1
ATOM 721 C C . HIS A 1 90 ? 3.792 6.957 13.001 1.00 95.31 90 HIS A C 1
ATOM 723 O O . HIS A 1 90 ? 4.913 7.416 12.790 1.00 95.31 90 HIS A O 1
ATOM 729 N N . ARG A 1 91 ? 3.143 6.303 12.028 1.00 94.38 91 ARG A N 1
ATOM 730 C CA . ARG A 1 91 ? 3.713 6.152 10.679 1.00 94.38 91 ARG A CA 1
ATOM 731 C C . ARG A 1 91 ? 3.822 7.493 9.954 1.00 94.38 91 ARG A C 1
ATOM 733 O O . ARG A 1 91 ? 4.865 7.744 9.360 1.00 94.38 91 ARG A O 1
ATOM 740 N N . LYS A 1 92 ? 2.815 8.365 10.041 1.00 94.69 92 LYS A N 1
ATOM 741 C CA . LYS A 1 92 ? 2.856 9.713 9.439 1.00 94.69 92 LYS A CA 1
ATOM 742 C C . LYS A 1 92 ? 3.954 10.609 10.015 1.00 94.69 92 LYS A C 1
ATOM 744 O O . LYS A 1 92 ? 4.390 11.524 9.328 1.00 94.69 92 LYS A O 1
ATOM 749 N N . GLU A 1 93 ? 4.393 10.361 11.246 1.00 94.19 93 GLU A N 1
ATOM 750 C CA . GLU A 1 93 ? 5.516 11.088 11.856 1.00 94.19 93 GLU A CA 1
ATOM 751 C C . GLU A 1 93 ? 6.881 10.649 11.305 1.00 94.19 93 GLU A C 1
ATOM 753 O O . GLU A 1 93 ? 7.813 11.448 11.256 1.00 94.19 93 GLU A O 1
ATOM 758 N N . HIS A 1 94 ? 7.008 9.388 10.882 1.00 89.81 94 HIS A N 1
ATOM 759 C CA . HIS A 1 94 ? 8.290 8.791 10.488 1.00 89.81 94 HIS A CA 1
ATOM 760 C C . HIS A 1 94 ? 8.507 8.724 8.975 1.00 89.81 94 HIS A C 1
ATOM 762 O O . HIS A 1 94 ? 9.646 8.617 8.521 1.00 89.81 94 HIS A O 1
ATOM 768 N N . ILE A 1 95 ? 7.431 8.743 8.190 1.00 92.06 95 ILE A N 1
A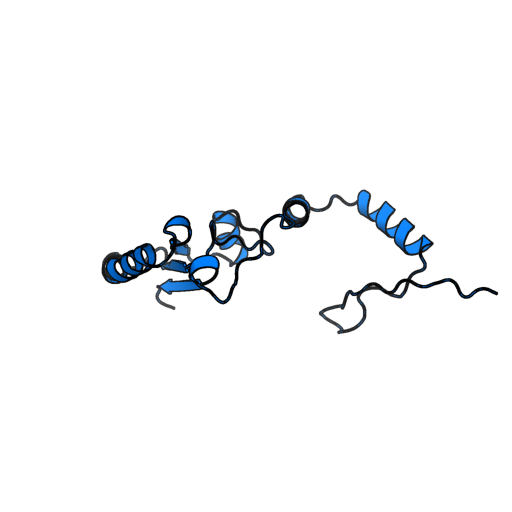TOM 769 C CA . ILE A 1 95 ? 7.480 8.719 6.728 1.00 92.06 95 ILE A CA 1
ATOM 770 C C . ILE A 1 95 ? 6.618 9.842 6.160 1.00 92.06 95 ILE A C 1
ATOM 772 O O . ILE A 1 95 ? 5.708 10.330 6.825 1.00 92.06 95 ILE A O 1
ATOM 776 N N . ASP A 1 96 ? 6.892 10.247 4.918 1.00 91.38 96 ASP A N 1
ATOM 777 C CA . ASP A 1 96 ? 6.089 11.261 4.234 1.00 91.38 96 ASP A CA 1
ATOM 778 C C . ASP A 1 96 ? 4.599 10.885 4.284 1.00 91.38 96 ASP A C 1
ATOM 780 O O . ASP A 1 96 ? 4.182 9.837 3.784 1.00 91.38 96 ASP A O 1
ATOM 784 N N . SER A 1 97 ? 3.793 11.765 4.880 1.00 90.38 97 SER A N 1
ATOM 785 C CA . SER A 1 97 ? 2.346 11.592 5.016 1.00 90.38 97 SER A CA 1
ATOM 786 C C . SER A 1 97 ? 1.638 11.331 3.682 1.00 90.38 97 SER A C 1
ATOM 788 O O . SER A 1 97 ? 0.623 10.635 3.661 1.00 90.38 97 SER A O 1
ATOM 790 N N . ALA A 1 98 ? 2.185 11.803 2.553 1.00 91.31 98 ALA A N 1
ATOM 791 C CA . ALA A 1 98 ? 1.644 11.523 1.224 1.00 91.31 98 ALA A CA 1
ATOM 792 C C . ALA A 1 98 ? 1.725 10.031 0.844 1.00 91.31 98 ALA A C 1
ATOM 794 O O . ALA A 1 98 ? 0.935 9.570 0.012 1.00 91.31 98 ALA A O 1
ATOM 795 N N . ARG A 1 99 ? 2.641 9.284 1.473 1.00 93.38 99 ARG A N 1
ATOM 796 C CA . ARG A 1 99 ? 2.908 7.848 1.282 1.00 93.38 99 ARG A CA 1
ATOM 797 C C . ARG A 1 99 ? 2.300 6.966 2.376 1.00 93.38 99 ARG A C 1
ATOM 799 O O . ARG A 1 99 ? 2.472 5.750 2.320 1.00 93.38 99 ARG A O 1
ATOM 806 N N . VAL A 1 100 ? 1.584 7.555 3.338 1.00 96.44 100 VAL A N 1
ATOM 807 C CA . VAL A 1 100 ? 0.754 6.835 4.313 1.00 96.44 100 VAL A CA 1
ATOM 808 C C . VAL A 1 100 ? -0.693 6.868 3.849 1.00 96.44 100 VAL A C 1
ATOM 810 O O . VAL A 1 100 ? -1.302 7.937 3.806 1.00 96.44 100 VAL A O 1
ATOM 813 N N . LYS A 1 101 ? -1.268 5.710 3.518 1.00 96.19 101 LYS A N 1
ATOM 814 C CA . LYS A 1 101 ? -2.668 5.627 3.074 1.00 96.19 101 LYS A CA 1
ATOM 815 C C . LYS A 1 101 ? -3.534 4.822 4.033 1.00 96.19 101 LYS A C 1
ATOM 817 O O . LYS A 1 101 ? -3.100 3.842 4.630 1.00 96.19 101 LYS A O 1
ATOM 822 N N . VAL A 1 102 ? -4.787 5.243 4.132 1.00 96.56 102 VAL A N 1
ATOM 823 C CA . VAL A 1 102 ? -5.876 4.447 4.692 1.00 96.56 102 VAL A CA 1
ATOM 824 C C . VAL A 1 102 ? -6.780 4.107 3.520 1.00 96.56 102 VAL A C 1
ATOM 826 O O . VAL A 1 102 ? -7.240 5.006 2.818 1.00 96.56 102 VAL A O 1
ATOM 829 N N . MET A 1 103 ? -6.947 2.821 3.262 1.00 96.38 103 MET A N 1
ATOM 830 C CA . MET A 1 103 ? -7.644 2.291 2.098 1.00 96.38 103 MET A CA 1
ATOM 831 C C . MET A 1 103 ? -8.691 1.284 2.564 1.00 96.38 103 MET A C 1
ATOM 833 O O . MET A 1 103 ? -8.644 0.803 3.698 1.00 96.38 103 MET A O 1
ATOM 837 N N . ASP A 1 104 ? -9.619 0.949 1.681 1.00 95.75 104 ASP A N 1
ATOM 838 C CA . ASP A 1 104 ? -10.631 -0.071 1.915 1.00 95.75 104 ASP A CA 1
ATOM 839 C C . ASP A 1 104 ? -10.555 -1.178 0.857 1.00 95.75 104 ASP A C 1
ATOM 841 O O . ASP A 1 104 ? -10.077 -0.959 -0.259 1.00 95.75 104 ASP A O 1
ATOM 845 N N . TYR A 1 105 ? -11.020 -2.366 1.223 1.00 95.50 105 TYR A N 1
ATOM 846 C CA . TYR A 1 105 ? -11.252 -3.499 0.335 1.00 95.50 105 TYR A CA 1
ATOM 847 C C . TYR A 1 105 ? -12.736 -3.867 0.370 1.00 95.50 105 TYR A C 1
ATOM 849 O O . TYR A 1 105 ? -13.325 -3.966 1.451 1.00 95.50 105 TYR A O 1
ATOM 857 N N . GLN A 1 106 ? -13.329 -4.060 -0.809 1.00 94.00 106 GLN A N 1
ATOM 858 C CA . GLN A 1 106 ? -14.732 -4.445 -0.939 1.00 94.00 106 GLN A CA 1
ATOM 859 C C . GLN A 1 106 ? -14.850 -5.950 -1.188 1.00 94.00 106 GLN A C 1
ATOM 861 O O . GLN A 1 106 ? -14.039 -6.545 -1.896 1.00 94.00 106 GLN A O 1
ATOM 866 N N . GLU A 1 107 ? -15.876 -6.569 -0.613 1.00 92.12 107 GLU A N 1
ATOM 867 C CA . GLU A 1 107 ? -16.074 -8.016 -0.694 1.00 92.12 107 GLU A CA 1
ATOM 868 C C . GLU A 1 107 ? -16.244 -8.469 -2.157 1.00 92.12 107 GLU A C 1
ATOM 870 O O . GLU A 1 107 ? -16.988 -7.864 -2.933 1.00 92.12 107 GLU A O 1
ATOM 875 N N . GLY A 1 108 ? -15.554 -9.546 -2.540 1.00 90.56 108 GLY A N 1
ATOM 876 C CA . GLY A 1 108 ? -15.568 -10.079 -3.909 1.00 90.56 108 GLY A CA 1
ATOM 877 C C . GLY A 1 108 ? -14.780 -9.272 -4.952 1.00 90.56 108 GLY A C 1
ATOM 878 O O . GLY A 1 108 ? -14.783 -9.635 -6.131 1.00 90.56 108 GLY A O 1
ATOM 879 N N . GLU A 1 109 ? -14.091 -8.204 -4.553 1.00 92.75 109 GLU A N 1
ATOM 880 C CA . GLU A 1 109 ? -13.264 -7.401 -5.448 1.00 92.75 109 GLU A CA 1
ATOM 881 C C . GLU A 1 109 ? -11.980 -8.140 -5.857 1.00 92.75 109 GLU A C 1
ATOM 883 O O . GLU A 1 109 ? -11.230 -8.651 -5.024 1.00 92.75 109 GLU A O 1
ATOM 888 N N . SER A 1 110 ? -11.673 -8.194 -7.158 1.00 90.81 110 SER A N 1
ATOM 889 C CA . SER A 1 110 ? -10.394 -8.761 -7.589 1.00 90.81 110 SER A CA 1
ATOM 890 C C . SER A 1 110 ? -9.247 -7.779 -7.338 1.00 90.81 110 SER A C 1
ATOM 892 O O . SER A 1 110 ? -9.425 -6.561 -7.353 1.00 90.81 110 SER A O 1
ATOM 894 N N . LYS A 1 111 ? -8.013 -8.289 -7.223 1.00 87.44 111 LYS A N 1
ATOM 895 C CA . LYS A 1 111 ? -6.802 -7.449 -7.130 1.00 87.44 111 LYS A CA 1
ATOM 896 C C . LYS A 1 111 ? -6.749 -6.374 -8.225 1.00 87.44 111 LYS A C 1
ATOM 898 O O . LYS A 1 111 ? -6.305 -5.256 -7.983 1.00 87.44 111 LYS A O 1
ATOM 903 N N . SER A 1 112 ? -7.145 -6.732 -9.446 1.00 86.50 112 SER A N 1
ATOM 904 C CA . SER A 1 112 ? -7.113 -5.821 -10.591 1.00 86.50 112 SER A CA 1
ATOM 905 C C . SER A 1 112 ? -8.155 -4.713 -10.462 1.00 86.50 112 SER A C 1
ATOM 907 O O . SER A 1 112 ? -7.842 -3.567 -10.777 1.00 86.50 112 SER A O 1
ATOM 909 N N . ASP A 1 113 ? -9.352 -5.044 -9.976 1.00 90.62 113 ASP A N 1
ATOM 910 C CA . ASP A 1 113 ? -10.438 -4.083 -9.761 1.00 90.62 113 ASP A CA 1
ATOM 911 C C . ASP A 1 113 ? -10.085 -3.110 -8.628 1.00 90.62 113 ASP A C 1
ATOM 913 O O . ASP A 1 113 ? -10.195 -1.893 -8.800 1.00 90.62 113 ASP A O 1
ATOM 917 N N . TRP A 1 114 ? -9.527 -3.636 -7.532 1.00 93.25 114 TRP A N 1
ATOM 918 C CA . TRP A 1 114 ? -9.041 -2.835 -6.409 1.00 93.25 114 TRP A CA 1
ATOM 919 C C . TRP A 1 114 ? -7.959 -1.842 -6.851 1.00 93.25 114 TRP A C 1
ATOM 921 O O . TRP A 1 114 ? -8.087 -0.639 -6.632 1.00 93.25 114 TRP A O 1
ATOM 931 N N . LEU A 1 115 ? -6.918 -2.305 -7.558 1.00 90.31 115 LEU A N 1
ATOM 932 C CA . LEU A 1 115 ? -5.862 -1.421 -8.074 1.00 90.31 115 LEU A CA 1
ATOM 933 C C . LEU A 1 115 ? -6.416 -0.359 -9.038 1.00 90.31 115 LEU A C 1
ATOM 935 O O . LEU A 1 115 ? -6.002 0.804 -8.978 1.00 90.31 115 LEU A O 1
ATOM 939 N N . ALA A 1 116 ? -7.372 -0.732 -9.895 1.00 88.69 116 ALA A N 1
ATOM 940 C CA . ALA A 1 116 ? -7.967 0.176 -10.868 1.00 88.69 116 ALA A CA 1
ATOM 941 C C . ALA A 1 116 ? -8.722 1.339 -10.204 1.00 88.69 116 ALA A C 1
ATOM 943 O O . ALA A 1 116 ? -8.624 2.468 -10.692 1.00 88.69 116 ALA A O 1
ATOM 944 N N . ARG A 1 117 ? -9.400 1.112 -9.068 1.00 91.94 117 ARG A N 1
ATOM 945 C CA . ARG A 1 117 ? -10.049 2.186 -8.286 1.00 91.94 117 ARG A CA 1
ATOM 946 C C . ARG A 1 117 ? -9.073 3.237 -7.781 1.00 91.94 117 ARG A C 1
ATOM 948 O O . ARG A 1 117 ? -9.414 4.415 -7.746 1.00 91.94 117 ARG A O 1
ATOM 955 N N . PHE A 1 118 ? -7.856 2.827 -7.436 1.00 89.81 118 PHE A N 1
ATOM 956 C CA . PHE A 1 118 ? -6.785 3.739 -7.028 1.00 89.81 118 PHE A CA 1
ATOM 957 C C . PHE A 1 118 ? -5.962 4.256 -8.218 1.00 89.81 118 PHE A C 1
ATOM 959 O O . PHE A 1 118 ? -4.912 4.875 -8.044 1.00 89.81 118 PHE A O 1
ATOM 966 N N . GLY A 1 119 ? -6.433 4.032 -9.449 1.00 84.94 119 GLY A N 1
ATOM 967 C CA . GLY A 1 119 ? -5.796 4.527 -10.663 1.00 84.94 119 GLY A CA 1
ATOM 968 C C . GLY A 1 119 ? -4.469 3.840 -10.978 1.00 84.94 119 GLY A C 1
ATOM 969 O O . GLY A 1 119 ? -3.637 4.433 -11.669 1.00 84.94 119 GLY A O 1
ATOM 970 N N . ILE A 1 120 ? -4.249 2.623 -10.473 1.00 83.31 120 ILE A N 1
ATOM 971 C CA . ILE A 1 120 ? -3.092 1.791 -10.797 1.00 83.31 120 ILE A CA 1
ATOM 972 C C . ILE A 1 120 ? -3.531 0.646 -11.711 1.00 83.31 120 ILE A C 1
ATOM 974 O O . ILE A 1 120 ? -4.482 -0.078 -11.441 1.00 83.31 120 ILE A O 1
ATOM 978 N N . SER A 1 121 ? -2.812 0.461 -12.815 1.00 76.19 121 SER A N 1
ATOM 979 C CA . SER A 1 121 ? -2.957 -0.733 -13.654 1.00 76.19 121 SER A CA 1
ATOM 980 C C . SER A 1 121 ? -1.996 -1.829 -13.189 1.00 76.19 121 SER A C 1
ATOM 982 O O . SER A 1 121 ? -0.971 -1.529 -12.582 1.00 76.19 121 SER A O 1
ATOM 984 N N . GLY A 1 122 ? -2.281 -3.098 -13.509 1.00 61.41 122 GLY A N 1
ATOM 985 C CA . GLY A 1 122 ? -1.550 -4.283 -13.020 1.00 61.41 122 GLY A CA 1
ATOM 986 C C . GLY A 1 122 ? -0.044 -4.387 -13.336 1.00 61.41 122 GLY A C 1
ATOM 987 O O . GLY A 1 122 ? 0.547 -5.423 -13.046 1.00 61.41 122 GLY A O 1
ATOM 988 N N . GLY A 1 123 ? 0.578 -3.353 -13.907 1.00 63.69 123 GLY A N 1
ATOM 989 C CA . GLY A 1 123 ? 2.028 -3.235 -14.102 1.00 63.69 123 GLY A CA 1
ATOM 990 C C . GLY A 1 123 ? 2.635 -1.914 -13.612 1.00 63.69 123 GLY A C 1
ATOM 991 O O . GLY A 1 123 ? 3.828 -1.706 -13.792 1.00 63.69 123 GLY A O 1
ATOM 992 N N . SER A 1 124 ? 1.845 -1.018 -13.014 1.00 71.12 124 SER A N 1
ATOM 993 C CA . SER A 1 124 ? 2.322 0.256 -12.471 1.00 71.12 124 SER A CA 1
ATOM 994 C C . SER A 1 124 ? 2.542 0.139 -10.961 1.00 71.12 124 SER A C 1
ATOM 996 O O . SER A 1 124 ? 1.742 -0.469 -10.253 1.00 71.12 124 SER A O 1
ATOM 998 N N . ARG A 1 125 ? 3.647 0.703 -10.473 1.00 76.81 125 ARG A N 1
ATOM 999 C CA . ARG A 1 125 ? 3.982 0.787 -9.049 1.00 76.81 125 ARG A CA 1
ATOM 1000 C C . ARG A 1 125 ? 4.157 2.257 -8.700 1.00 76.81 125 ARG A C 1
ATOM 1002 O O . ARG A 1 125 ? 5.187 2.843 -9.009 1.00 76.81 125 ARG A O 1
ATOM 1009 N N . ASP A 1 126 ? 3.129 2.849 -8.104 1.00 86.69 126 ASP A N 1
ATOM 1010 C CA . ASP A 1 126 ? 3.136 4.245 -7.664 1.00 86.69 126 ASP A CA 1
ATOM 1011 C C . ASP A 1 126 ? 2.788 4.306 -6.167 1.00 86.69 126 ASP A C 1
ATOM 1013 O O . ASP A 1 126 ? 1.601 4.286 -5.821 1.00 86.69 126 ASP A O 1
ATOM 1017 N N . PRO A 1 127 ? 3.798 4.401 -5.278 1.00 89.31 127 PRO A N 1
ATOM 1018 C CA . PRO A 1 127 ? 3.600 4.503 -3.832 1.00 89.31 127 PRO A CA 1
ATOM 1019 C C . PRO A 1 127 ? 2.708 5.660 -3.374 1.00 89.31 127 PRO A C 1
ATOM 1021 O O . PRO A 1 127 ? 2.180 5.623 -2.264 1.00 89.31 127 PRO A O 1
ATOM 1024 N N . LEU A 1 128 ? 2.547 6.706 -4.193 1.00 90.38 128 LEU A N 1
ATOM 1025 C CA . LEU A 1 128 ? 1.691 7.848 -3.862 1.00 90.38 128 LEU A CA 1
ATOM 1026 C C . LEU A 1 128 ? 0.206 7.545 -4.090 1.00 90.38 128 LEU A C 1
ATOM 1028 O O . LEU A 1 128 ? -0.650 8.226 -3.514 1.00 90.38 128 LEU A O 1
ATOM 1032 N N . ARG A 1 129 ? -0.105 6.531 -4.906 1.00 91.25 129 ARG A N 1
ATOM 1033 C CA . ARG A 1 129 ? -1.465 6.029 -5.146 1.00 91.25 129 ARG A CA 1
ATOM 1034 C C . ARG A 1 129 ? -1.745 4.781 -4.321 1.00 91.25 129 ARG A C 1
ATOM 1036 O O . ARG A 1 129 ? -2.675 4.786 -3.522 1.00 91.25 129 ARG A O 1
ATOM 1043 N N . VAL A 1 130 ? -0.921 3.748 -4.493 1.00 93.50 130 VAL A N 1
ATOM 1044 C CA . VAL A 1 130 ? -0.993 2.489 -3.745 1.00 93.50 130 VAL A CA 1
ATOM 1045 C C . VAL A 1 130 ? 0.394 2.180 -3.192 1.00 93.50 130 VAL A C 1
ATOM 1047 O O . VAL A 1 130 ? 1.290 1.802 -3.954 1.00 93.50 130 VAL A O 1
ATOM 1050 N N . PRO A 1 131 ? 0.586 2.339 -1.877 1.00 94.06 131 PRO A N 1
ATOM 1051 C CA . PRO A 1 131 ? 1.839 1.993 -1.233 1.00 94.06 131 PRO A CA 1
ATOM 1052 C C . PRO A 1 131 ? 2.204 0.513 -1.364 1.00 94.06 131 PRO A C 1
ATOM 1054 O O . PRO A 1 131 ? 1.336 -0.353 -1.457 1.00 94.06 131 PRO A O 1
ATOM 1057 N N . TYR A 1 132 ? 3.502 0.218 -1.352 1.00 92.56 132 TYR A N 1
ATOM 1058 C CA . TYR A 1 132 ? 4.015 -1.139 -1.539 1.00 92.56 132 TYR A CA 1
ATOM 1059 C C . TYR A 1 132 ? 3.743 -2.049 -0.333 1.00 92.56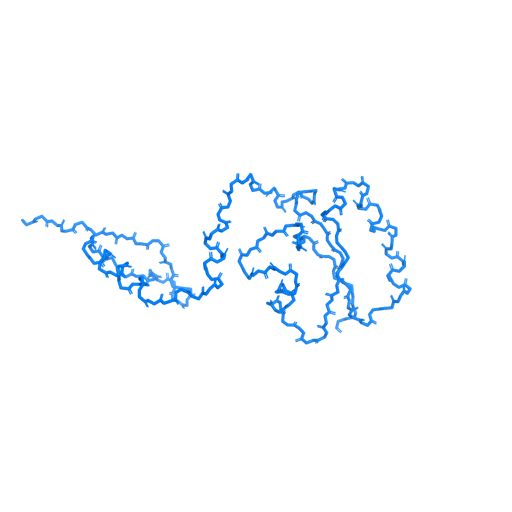 132 TYR A C 1
ATOM 1061 O O . TYR A 1 132 ? 3.425 -3.227 -0.499 1.00 92.56 132 TYR A O 1
ATOM 1069 N N . TYR A 1 133 ? 3.849 -1.509 0.884 1.00 94.69 133 TYR A N 1
ATOM 1070 C CA . TYR A 1 133 ? 3.585 -2.252 2.112 1.00 94.69 133 TYR A CA 1
ATOM 1071 C C . TYR A 1 133 ? 2.129 -2.081 2.540 1.00 94.69 133 TYR A C 1
ATOM 1073 O O . TYR A 1 133 ? 1.720 -0.985 2.918 1.00 94.69 133 TYR A O 1
ATOM 1081 N N . LEU A 1 134 ? 1.364 -3.172 2.518 1.00 95.38 134 LEU A N 1
ATOM 1082 C CA . LEU A 1 134 ? -0.048 -3.188 2.899 1.00 95.38 134 LEU A CA 1
ATOM 1083 C C . LEU A 1 134 ? -0.243 -3.987 4.193 1.00 95.38 134 LEU A C 1
ATOM 1085 O O . LEU A 1 134 ? 0.134 -5.157 4.269 1.00 95.38 134 LEU A O 1
ATOM 1089 N N . LEU A 1 135 ? -0.851 -3.364 5.201 1.00 96.25 135 LEU A N 1
ATOM 1090 C CA . LEU A 1 135 ? -1.413 -4.037 6.368 1.00 96.25 135 LEU A CA 1
ATOM 1091 C C . LEU A 1 135 ? -2.895 -4.302 6.100 1.00 96.25 135 LEU A C 1
ATOM 1093 O O . LEU A 1 135 ? -3.679 -3.360 6.026 1.00 96.25 135 LEU A O 1
ATOM 1097 N N . LEU A 1 136 ? -3.272 -5.568 5.960 1.00 95.44 136 LEU A N 1
ATOM 1098 C CA . LEU A 1 136 ? -4.666 -5.965 5.767 1.00 95.44 136 LEU A CA 1
ATOM 1099 C C . LEU A 1 136 ? -5.343 -6.137 7.130 1.00 95.44 136 LEU A C 1
ATOM 1101 O O . LEU A 1 136 ? -4.800 -6.813 8.004 1.00 95.44 136 LEU A O 1
ATOM 1105 N N . VAL A 1 137 ? -6.511 -5.523 7.301 1.00 96.12 137 VAL A N 1
ATOM 1106 C CA . VAL A 1 137 ? -7.303 -5.567 8.534 1.00 96.12 137 VAL A CA 1
ATOM 1107 C C . VAL A 1 137 ? -8.732 -5.943 8.171 1.00 96.12 137 VAL A C 1
ATOM 1109 O O . VAL A 1 137 ? -9.421 -5.202 7.472 1.00 96.12 137 VAL A O 1
ATOM 1112 N N . GLY A 1 138 ? -9.129 -7.133 8.597 1.00 90.44 138 GLY A N 1
ATOM 1113 C CA . GLY A 1 138 ? -10.359 -7.793 8.186 1.00 90.44 138 GLY A CA 1
ATOM 1114 C C . GLY A 1 138 ? -10.435 -9.173 8.814 1.00 90.44 138 GLY A C 1
ATOM 1115 O O . GLY A 1 138 ? -9.396 -9.802 9.050 1.00 90.44 138 GLY A O 1
ATOM 1116 N N . SER A 1 139 ? -11.645 -9.667 9.064 1.00 82.81 139 SER A N 1
ATOM 1117 C CA . SER A 1 139 ? -11.834 -11.105 9.251 1.00 82.81 139 SER A CA 1
ATOM 1118 C C . SER A 1 139 ? -11.500 -11.857 7.950 1.00 82.81 1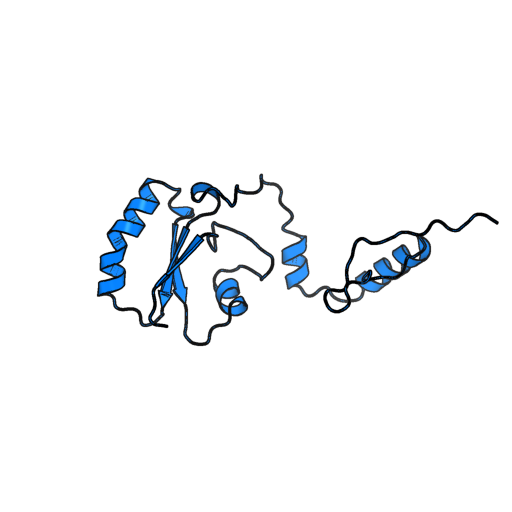39 SER A C 1
ATOM 1120 O O . SER A 1 139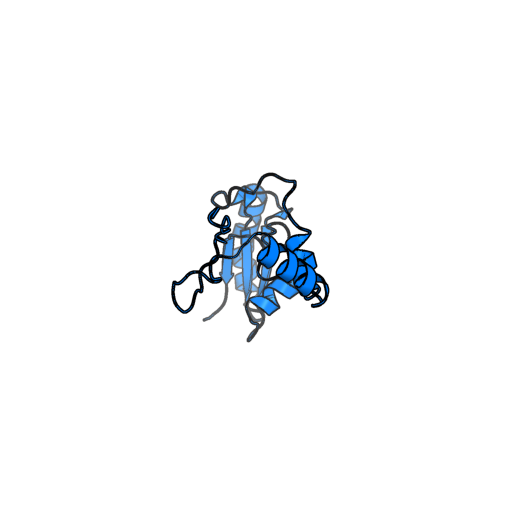 ? -11.718 -11.292 6.877 1.00 82.81 139 SER A O 1
ATOM 1122 N N . PRO A 1 140 ? -10.977 -13.095 8.034 1.00 80.25 140 PRO A N 1
ATOM 1123 C CA . PRO A 1 140 ? -10.748 -13.949 6.868 1.00 80.25 140 PRO A CA 1
ATOM 1124 C C . PRO A 1 140 ? -12.000 -14.236 6.039 1.00 80.25 140 PRO A C 1
ATOM 1126 O O . PRO A 1 140 ? -13.103 -14.279 6.636 1.00 80.25 140 PRO A O 1
#

Foldseek 3Di:
DDDQDWDQDPDADPVPRHRPDDTHGPVVVVVVVVVVVPPPPPVVVVVVVVPPDPDPDFPCVDCQRLAEEEEEEPPDDPVVVVVCVVVLVVSVVVHPNLLYYYHYDYPPADPQNRCVVLVHHPNDRDSSSPGPHYHYHDDD